Protein AF-A0A0R1MJY7-F1 (afdb_monomer_lite)

Organism: NCBI:txid1423759

Radius of gyration: 19.38 Å; chains: 1; bounding box: 42×24×51 Å

Foldseek 3Di:
DDWDADPNFTWDWDDWDDDPNWIFTWIQGPVPRDIDGGFTADPVRHGDRPVPPPVPPPPFWWKWKDAPVDIDIDGPPDPVVVVVCVVVVHDPVVLVCQQVVVDQDTPRIHIYTHD

pLDDT: mean 73.67, std 12.13, range [37.56, 87.06]

Sequence (115 aa):
MRILKFRGTKVTVGREYKVGGVHYANLIKLNSGKTIKGVVVNGKGEFIDPEKKEYKQETKDKLRVTSKDSTTVFEYPSDDFTEFVAKKELNTIMVGNCISGKQKTHKGYSFELIK

Secondary structure (DSSP, 8-state):
--EEEETTEEEEEEEEEEETTEEEEEEEETTT-PEEEEEEB-TTS-B--TTS--------EEEEEEETTEEEEEEES-HHHHHHHHHTT--HHHHHHHHTTS-S-BTTBEEEEE-

Structure (mmCIF, N/CA/C/O backbone):
data_AF-A0A0R1MJY7-F1
#
_entry.id   AF-A0A0R1MJY7-F1
#
loop_
_atom_site.group_PDB
_atom_site.id
_atom_site.type_symbol
_atom_site.label_atom_id
_atom_site.label_alt_id
_atom_site.label_comp_id
_atom_site.label_asym_id
_atom_site.label_entity_id
_atom_site.label_seq_id
_atom_site.pdbx_PDB_ins_code
_atom_site.Cartn_x
_atom_site.Cartn_y
_atom_site.Cartn_z
_atom_site.occupancy
_atom_site.B_iso_or_equiv
_atom_site.auth_seq_id
_atom_site.auth_comp_id
_atom_site.auth_asym_id
_atom_site.auth_atom_id
_atom_site.pdbx_PDB_model_num
ATOM 1 N N . MET A 1 1 ? 12.697 -13.036 -27.382 1.00 57.25 1 MET A N 1
ATOM 2 C CA . MET A 1 1 ? 13.114 -11.842 -26.612 1.00 57.25 1 MET A CA 1
ATOM 3 C C . MET A 1 1 ? 12.371 -10.632 -27.165 1.00 57.25 1 MET A C 1
ATOM 5 O O . MET A 1 1 ? 12.566 -10.311 -28.330 1.00 57.25 1 MET A O 1
ATOM 9 N N . ARG A 1 2 ? 11.451 -10.022 -26.405 1.00 63.78 2 ARG A N 1
ATOM 10 C CA . ARG A 1 2 ? 10.708 -8.831 -26.863 1.00 63.78 2 ARG A CA 1
ATOM 11 C C . ARG A 1 2 ? 11.501 -7.572 -26.500 1.00 63.78 2 ARG A C 1
ATOM 13 O O . ARG A 1 2 ? 11.913 -7.410 -25.349 1.00 63.78 2 ARG A O 1
ATOM 20 N N . ILE A 1 3 ? 11.752 -6.723 -27.495 1.00 69.88 3 ILE A N 1
ATOM 21 C CA . ILE A 1 3 ? 12.427 -5.430 -27.343 1.00 69.88 3 ILE A CA 1
ATOM 22 C C . ILE A 1 3 ? 11.360 -4.352 -27.359 1.00 69.88 3 ILE A C 1
ATOM 24 O O . ILE A 1 3 ? 10.510 -4.322 -28.244 1.00 69.88 3 ILE A O 1
ATOM 28 N N . LEU A 1 4 ? 11.400 -3.483 -26.362 1.00 72.00 4 LEU A N 1
ATOM 29 C CA . LEU A 1 4 ? 10.357 -2.512 -26.099 1.00 72.00 4 LEU A CA 1
ATOM 30 C C . LEU A 1 4 ? 10.973 -1.133 -25.885 1.00 72.00 4 LEU A C 1
ATOM 32 O O . LEU A 1 4 ? 12.169 -1.009 -25.617 1.00 72.00 4 LEU A O 1
ATOM 36 N N . LYS A 1 5 ? 10.169 -0.081 -26.028 1.00 70.69 5 LYS A N 1
ATOM 37 C CA . LYS A 1 5 ? 10.623 1.302 -25.877 1.00 70.69 5 LYS A CA 1
ATOM 38 C C . LYS A 1 5 ? 10.000 1.880 -24.610 1.00 70.69 5 LYS A C 1
ATOM 40 O O . LYS A 1 5 ? 8.793 2.054 -24.552 1.00 70.69 5 LYS A O 1
ATOM 45 N N . PHE A 1 6 ? 10.822 2.158 -23.602 1.00 68.31 6 PHE A N 1
ATOM 46 C CA . PHE A 1 6 ? 10.399 2.746 -22.331 1.00 68.31 6 PHE A CA 1
ATOM 47 C C . PHE A 1 6 ? 11.103 4.093 -22.147 1.00 68.31 6 PHE A C 1
ATOM 49 O O . PHE A 1 6 ? 12.336 4.141 -22.122 1.00 68.31 6 PHE A O 1
ATOM 56 N N . ARG A 1 7 ? 10.333 5.191 -22.070 1.00 66.75 7 ARG A N 1
ATOM 57 C CA . ARG A 1 7 ? 10.841 6.580 -21.966 1.00 66.75 7 ARG A CA 1
ATOM 58 C C . ARG A 1 7 ? 11.945 6.886 -22.992 1.00 66.75 7 ARG A C 1
ATOM 60 O O . ARG A 1 7 ? 13.053 7.290 -22.648 1.00 66.75 7 ARG A O 1
ATOM 67 N N . GLY A 1 8 ? 11.684 6.559 -24.260 1.00 70.88 8 GLY A N 1
ATOM 68 C CA . GLY A 1 8 ? 12.628 6.748 -25.372 1.00 70.88 8 GLY A CA 1
ATOM 69 C C . GLY A 1 8 ? 13.791 5.745 -25.443 1.00 70.88 8 GLY A C 1
ATOM 70 O O . GLY A 1 8 ? 14.475 5.690 -26.462 1.00 70.88 8 GLY A O 1
ATOM 71 N N . THR A 1 9 ? 13.988 4.897 -24.428 1.00 71.75 9 THR A N 1
ATOM 72 C CA . THR A 1 9 ? 15.095 3.929 -24.361 1.00 71.75 9 THR A CA 1
ATOM 73 C C . THR A 1 9 ? 14.643 2.530 -24.781 1.00 71.75 9 THR A C 1
ATOM 75 O O . THR A 1 9 ? 13.591 2.061 -24.350 1.00 71.75 9 THR A O 1
ATOM 78 N N . LYS A 1 10 ? 15.453 1.825 -25.584 1.00 80.81 10 LYS A N 1
ATOM 79 C CA . LYS A 1 10 ? 15.219 0.406 -25.901 1.00 80.81 10 LYS A CA 1
ATOM 80 C C . LYS A 1 10 ? 15.562 -0.474 -24.692 1.00 80.81 10 LYS A C 1
ATOM 82 O O . LYS A 1 10 ? 16.690 -0.457 -24.193 1.00 80.81 10 LYS A O 1
ATOM 87 N N . VAL A 1 11 ? 14.592 -1.251 -24.237 1.00 82.62 11 VAL A N 1
ATOM 88 C CA . VAL A 1 11 ? 14.678 -2.139 -23.075 1.00 82.62 11 VAL A CA 1
ATOM 89 C C . VAL A 1 11 ? 14.168 -3.533 -23.433 1.00 82.62 11 VAL A C 1
ATOM 91 O O . VAL A 1 11 ? 13.422 -3.701 -24.396 1.00 82.62 11 VAL A O 1
ATOM 94 N N . THR A 1 12 ? 14.544 -4.540 -22.654 1.00 83.44 12 THR A N 1
ATOM 95 C CA . THR A 1 12 ? 13.932 -5.871 -22.705 1.00 83.44 12 THR A CA 1
ATOM 96 C C . THR A 1 12 ? 13.334 -6.234 -21.351 1.00 83.44 12 THR A C 1
ATOM 98 O O . THR A 1 12 ? 13.801 -5.755 -20.314 1.00 83.44 12 THR A O 1
ATOM 101 N N . VAL A 1 13 ? 12.273 -7.039 -21.362 1.00 80.12 13 VAL A N 1
ATOM 102 C CA . VAL A 1 13 ? 11.654 -7.552 -20.137 1.00 80.12 13 VAL A CA 1
ATOM 103 C C . VAL A 1 13 ? 12.554 -8.645 -19.579 1.00 80.12 13 VAL A C 1
ATOM 105 O O . VAL A 1 13 ? 12.830 -9.632 -20.255 1.00 80.12 13 VAL A O 1
ATOM 108 N N . GLY A 1 14 ? 13.044 -8.430 -18.364 1.00 78.19 14 GLY A N 1
ATOM 109 C CA . GLY A 1 14 ? 13.742 -9.433 -17.576 1.00 78.19 14 GLY A CA 1
ATOM 110 C C . GLY A 1 14 ? 12.742 -10.230 -16.745 1.00 78.19 14 GLY A C 1
ATOM 111 O O . GLY A 1 14 ? 11.930 -10.980 -17.272 1.00 78.19 14 GLY A O 1
ATOM 112 N N . ARG A 1 15 ? 12.805 -10.067 -15.420 1.00 81.00 15 ARG A N 1
ATOM 113 C CA . ARG A 1 15 ? 11.956 -10.806 -14.477 1.00 81.00 15 ARG A CA 1
ATOM 114 C C . ARG A 1 15 ? 10.623 -10.104 -14.239 1.00 81.00 15 ARG A C 1
ATOM 116 O O . ARG A 1 15 ? 10.621 -8.960 -13.792 1.00 81.00 15 ARG A O 1
ATOM 123 N N . GLU A 1 16 ? 9.529 -10.829 -14.423 1.00 83.69 16 GLU A N 1
ATOM 124 C CA . GLU A 1 16 ? 8.182 -10.426 -14.012 1.00 83.69 16 GLU A CA 1
ATOM 125 C C . GLU A 1 16 ? 7.851 -10.987 -12.621 1.00 83.69 16 GLU A C 1
ATOM 127 O O . GLU A 1 16 ? 8.294 -12.077 -12.251 1.00 83.69 16 GLU A O 1
ATOM 132 N N . TYR A 1 17 ? 7.120 -10.224 -11.812 1.00 79.50 17 TYR A N 1
ATOM 133 C CA . TYR A 1 17 ? 6.705 -10.615 -10.466 1.00 79.50 17 TYR A CA 1
ATOM 134 C C . TYR A 1 17 ? 5.437 -9.868 -10.040 1.00 79.50 17 TYR A C 1
ATOM 136 O O . TYR A 1 17 ? 5.093 -8.829 -10.595 1.00 79.50 17 TYR A O 1
ATOM 144 N N . LYS A 1 18 ? 4.726 -10.400 -9.044 1.00 77.94 18 LYS A N 1
ATOM 145 C CA . LYS A 1 18 ? 3.465 -9.837 -8.549 1.00 77.94 18 LYS A CA 1
ATOM 146 C C . LYS A 1 18 ? 3.603 -9.443 -7.082 1.00 77.94 18 LYS A C 1
ATOM 148 O O . LYS A 1 18 ? 4.075 -10.247 -6.284 1.00 77.94 18 LYS A O 1
ATOM 153 N N . VAL A 1 19 ? 3.182 -8.231 -6.728 1.00 67.00 19 VAL A N 1
ATOM 154 C CA . VAL A 1 19 ? 3.170 -7.728 -5.342 1.00 67.00 19 VAL A CA 1
ATOM 155 C C . VAL A 1 19 ? 1.826 -7.055 -5.095 1.00 67.00 19 VAL A C 1
ATOM 157 O O . VAL A 1 19 ? 1.431 -6.189 -5.867 1.00 67.00 19 VAL A O 1
ATOM 160 N N . GLY A 1 20 ? 1.089 -7.484 -4.065 1.00 68.06 20 GLY A N 1
ATOM 161 C CA . GLY A 1 20 ? -0.186 -6.852 -3.691 1.00 68.06 20 GLY A CA 1
ATOM 162 C C . GLY A 1 20 ? -1.239 -6.816 -4.808 1.00 68.06 20 GLY A C 1
ATOM 163 O O . GLY A 1 20 ? -1.986 -5.856 -4.915 1.00 68.06 20 GLY A O 1
ATOM 164 N N . GLY A 1 21 ? -1.269 -7.816 -5.697 1.00 69.44 21 GLY A N 1
ATOM 165 C CA . GLY A 1 21 ? -2.196 -7.835 -6.839 1.00 69.44 21 GLY A CA 1
ATOM 166 C C . GLY A 1 21 ? -1.689 -7.116 -8.096 1.00 69.44 21 GLY A C 1
ATOM 167 O O . GLY A 1 21 ? -2.211 -7.372 -9.180 1.00 69.44 21 GLY A O 1
ATOM 168 N N . VAL A 1 22 ? -0.631 -6.311 -7.986 1.00 73.00 22 VAL A N 1
ATOM 169 C CA . VAL A 1 22 ? -0.047 -5.541 -9.091 1.00 73.00 22 VAL A CA 1
ATOM 170 C C . VAL A 1 22 ? 1.094 -6.321 -9.747 1.00 73.00 22 VAL A C 1
ATOM 172 O O . VAL A 1 22 ? 1.920 -6.934 -9.068 1.00 73.00 22 VAL A O 1
ATOM 175 N N . HIS A 1 23 ? 1.124 -6.316 -11.081 1.00 74.69 23 HIS A N 1
ATOM 176 C CA . HIS A 1 23 ? 2.155 -6.970 -11.883 1.00 74.69 23 HIS A CA 1
ATOM 177 C C . HIS A 1 23 ? 3.304 -5.998 -12.172 1.00 74.69 23 HIS A C 1
ATOM 179 O O . HIS A 1 23 ? 3.094 -4.890 -12.664 1.00 74.69 23 HIS A O 1
ATOM 185 N N . TYR A 1 24 ? 4.522 -6.434 -11.878 1.00 80.88 24 TYR A N 1
ATOM 186 C CA . TYR A 1 24 ? 5.754 -5.684 -12.060 1.00 80.88 24 TYR A CA 1
ATOM 187 C C . TYR A 1 24 ? 6.726 -6.455 -12.945 1.00 80.88 24 TYR A C 1
ATOM 189 O O . TYR A 1 24 ? 6.738 -7.683 -12.960 1.00 80.88 24 TYR A O 1
ATOM 197 N N . ALA A 1 25 ? 7.595 -5.724 -13.627 1.00 83.25 25 ALA A N 1
ATOM 198 C CA . ALA A 1 25 ? 8.681 -6.263 -14.414 1.00 83.25 25 ALA A CA 1
ATOM 199 C C . ALA A 1 25 ? 9.977 -5.485 -14.175 1.00 83.25 25 ALA A C 1
ATOM 201 O O . ALA A 1 25 ? 9.992 -4.259 -14.033 1.00 83.25 25 ALA A O 1
ATOM 202 N N . ASN A 1 26 ? 11.088 -6.215 -14.170 1.00 83.56 26 ASN A N 1
ATOM 203 C CA . ASN A 1 26 ? 12.425 -5.651 -14.243 1.00 83.56 26 ASN A CA 1
ATOM 204 C C . ASN A 1 26 ? 12.797 -5.459 -15.710 1.00 83.56 26 ASN A C 1
ATOM 206 O O . ASN A 1 26 ? 12.772 -6.416 -16.480 1.00 83.56 26 ASN A O 1
ATOM 210 N N . LEU A 1 27 ? 13.178 -4.247 -16.096 1.00 82.12 27 LEU A N 1
ATOM 211 C CA . LEU A 1 27 ? 13.552 -3.919 -17.467 1.00 82.12 27 LEU A CA 1
ATOM 212 C C . LEU A 1 27 ? 15.054 -3.794 -17.592 1.00 82.12 27 LEU A C 1
ATOM 214 O O . LEU A 1 27 ? 15.682 -3.074 -16.825 1.00 82.12 27 LEU A O 1
ATOM 218 N N . ILE A 1 28 ? 15.631 -4.437 -18.592 1.00 81.38 28 ILE A N 1
ATOM 219 C CA . ILE A 1 28 ? 17.066 -4.390 -18.849 1.00 81.38 28 ILE A CA 1
ATOM 220 C C . ILE A 1 28 ? 17.290 -3.442 -20.026 1.00 81.38 28 ILE A C 1
ATOM 222 O O . ILE A 1 28 ? 16.806 -3.683 -21.133 1.00 81.38 28 ILE A O 1
ATOM 226 N N . LYS A 1 29 ? 17.999 -2.332 -19.795 1.00 81.94 29 LYS A N 1
ATOM 227 C CA . LYS A 1 29 ? 18.369 -1.382 -20.851 1.00 81.94 29 LYS A CA 1
ATOM 228 C C . LYS A 1 29 ? 19.347 -2.046 -21.809 1.00 81.94 29 LYS A C 1
ATOM 230 O O . LYS A 1 29 ? 20.452 -2.394 -21.406 1.00 81.94 29 LYS A O 1
ATOM 235 N N . LEU A 1 30 ? 18.990 -2.125 -23.087 1.00 80.06 30 LEU A N 1
ATOM 236 C CA . LEU A 1 30 ? 19.841 -2.769 -24.093 1.00 80.06 30 LEU A CA 1
ATOM 237 C C . LEU A 1 30 ? 21.149 -2.007 -24.329 1.00 80.06 30 LEU A C 1
ATOM 239 O O . LEU A 1 30 ? 22.172 -2.623 -24.577 1.00 80.06 30 LEU A O 1
ATOM 243 N N . ASN A 1 31 ? 21.134 -0.679 -24.188 1.00 75.44 31 ASN A N 1
ATOM 244 C CA . ASN A 1 31 ? 22.319 0.147 -24.434 1.00 75.44 31 ASN A CA 1
ATOM 245 C C . ASN A 1 31 ? 23.357 0.116 -23.295 1.00 75.44 31 ASN A C 1
ATOM 247 O O . ASN A 1 31 ? 24.473 0.578 -23.468 1.00 75.44 31 ASN A O 1
ATOM 251 N N . SER A 1 32 ? 22.982 -0.342 -22.095 1.00 75.62 32 SER A N 1
ATOM 252 C CA . SER A 1 32 ? 23.834 -0.209 -20.899 1.00 75.62 32 SER A CA 1
ATOM 253 C C . SER A 1 32 ? 23.850 -1.448 -20.001 1.00 75.62 32 SER A C 1
ATOM 255 O O . SER A 1 32 ? 24.582 -1.455 -19.017 1.00 75.62 32 SER A O 1
ATOM 257 N N . GLY A 1 33 ? 22.994 -2.446 -20.235 1.00 74.12 33 GLY A N 1
ATOM 258 C CA . GLY A 1 33 ? 22.792 -3.587 -19.331 1.00 74.12 33 GLY A CA 1
ATOM 259 C C . GLY A 1 33 ? 22.137 -3.232 -17.986 1.00 74.12 33 GLY A C 1
ATOM 260 O O . GLY A 1 33 ? 21.775 -4.117 -17.215 1.00 74.12 33 GLY A O 1
ATOM 261 N N . LYS A 1 34 ? 21.940 -1.939 -17.687 1.00 75.00 34 LYS A N 1
ATOM 262 C CA . LYS A 1 34 ? 21.324 -1.471 -16.439 1.00 75.00 34 LYS A CA 1
ATOM 263 C C . LYS A 1 34 ? 19.890 -1.970 -16.306 1.00 75.00 34 LYS A C 1
ATOM 265 O O . LYS A 1 34 ? 19.079 -1.803 -17.218 1.00 75.00 34 LYS A O 1
ATOM 270 N N . THR A 1 35 ? 19.575 -2.507 -15.131 1.00 77.12 35 THR A N 1
ATOM 271 C CA . THR A 1 35 ? 18.236 -2.999 -14.800 1.00 77.12 35 THR A CA 1
ATOM 272 C C . THR A 1 35 ? 17.429 -1.924 -14.071 1.00 77.12 35 THR A C 1
ATOM 274 O O . THR A 1 35 ? 17.852 -1.421 -13.034 1.00 77.12 35 THR A O 1
ATOM 277 N N . ILE A 1 36 ? 16.258 -1.588 -14.602 1.00 76.44 36 ILE A N 1
ATOM 278 C CA . ILE A 1 36 ? 15.223 -0.772 -13.964 1.00 76.44 36 ILE A CA 1
ATOM 279 C C . ILE A 1 36 ? 14.266 -1.739 -13.267 1.00 76.44 36 ILE A C 1
ATOM 281 O O . ILE A 1 36 ? 13.663 -2.579 -13.930 1.00 76.44 36 ILE A O 1
ATOM 285 N N . LYS A 1 37 ? 14.139 -1.656 -11.944 1.00 76.38 37 LYS A N 1
ATOM 286 C CA . LYS A 1 37 ? 13.276 -2.558 -11.168 1.00 76.38 37 LYS A CA 1
ATOM 287 C C . LYS A 1 37 ? 11.890 -1.948 -10.954 1.00 76.38 37 LYS A C 1
ATOM 289 O O . LYS A 1 37 ? 11.776 -0.729 -10.868 1.00 76.38 37 LYS A O 1
ATOM 294 N N . GLY A 1 38 ? 10.866 -2.791 -10.832 1.00 71.25 38 GLY A N 1
ATOM 295 C CA . GLY A 1 38 ? 9.535 -2.361 -10.387 1.00 71.25 38 GLY A CA 1
ATOM 296 C C . GLY A 1 38 ? 8.718 -1.566 -11.401 1.00 71.25 38 GLY A C 1
ATOM 297 O O . GLY A 1 38 ? 7.929 -0.714 -11.001 1.00 71.25 38 GLY A O 1
ATOM 298 N N . VAL A 1 39 ? 8.862 -1.834 -12.701 1.00 77.44 39 VAL A N 1
ATOM 299 C CA . VAL A 1 39 ? 7.994 -1.204 -13.704 1.00 77.44 39 VAL A CA 1
ATOM 300 C C . VAL A 1 39 ? 6.669 -1.943 -13.768 1.00 77.44 39 VAL A C 1
ATOM 302 O O . VAL A 1 39 ? 6.652 -3.158 -13.927 1.00 77.44 39 VAL A O 1
ATOM 305 N N . VAL A 1 40 ? 5.557 -1.222 -13.645 1.00 72.88 40 VAL A N 1
ATOM 306 C CA . VAL A 1 40 ? 4.229 -1.834 -13.708 1.00 72.88 40 VAL A CA 1
ATOM 307 C C . VAL A 1 40 ? 3.926 -2.275 -15.137 1.00 72.88 40 VAL A C 1
ATOM 309 O O . VAL A 1 40 ? 4.051 -1.496 -16.084 1.00 72.88 40 VAL A O 1
ATOM 312 N N . VAL A 1 41 ? 3.494 -3.520 -15.277 1.00 73.50 41 VAL A N 1
ATOM 313 C CA . VAL A 1 41 ? 3.081 -4.116 -16.549 1.00 73.50 41 VAL A CA 1
ATOM 314 C C . VAL A 1 41 ? 1.644 -4.608 -16.434 1.00 73.50 41 VAL A C 1
ATOM 316 O O . VAL A 1 41 ? 1.171 -4.922 -15.340 1.00 73.50 41 VAL A O 1
ATOM 319 N N . ASN A 1 42 ? 0.918 -4.663 -17.549 1.00 65.44 42 ASN A N 1
ATOM 320 C CA . ASN A 1 42 ? -0.335 -5.412 -17.570 1.00 65.44 42 ASN A CA 1
ATOM 321 C C . ASN A 1 42 ? -0.025 -6.924 -17.548 1.00 65.44 42 ASN A C 1
ATOM 323 O O . ASN A 1 42 ? 1.081 -7.348 -17.883 1.00 65.44 42 ASN A O 1
ATOM 327 N N . GLY A 1 43 ? -1.002 -7.762 -17.190 1.00 56.62 43 GLY A N 1
ATOM 328 C CA . GLY A 1 43 ? -0.844 -9.226 -17.157 1.00 56.62 43 GLY A CA 1
ATOM 329 C C . GLY A 1 43 ? -0.542 -9.897 -18.512 1.00 56.62 43 GLY A C 1
ATOM 330 O O . GLY A 1 43 ? -0.525 -11.120 -18.580 1.00 56.62 43 GLY A O 1
ATOM 331 N N . LYS A 1 44 ? -0.331 -9.120 -19.584 1.00 60.00 44 LYS A N 1
ATOM 332 C CA . LYS A 1 44 ? 0.098 -9.552 -20.923 1.00 60.00 44 LYS A CA 1
ATOM 333 C C . LYS A 1 44 ? 1.525 -9.085 -21.271 1.00 60.00 44 LYS A C 1
ATOM 335 O O . LYS A 1 44 ? 1.977 -9.306 -22.396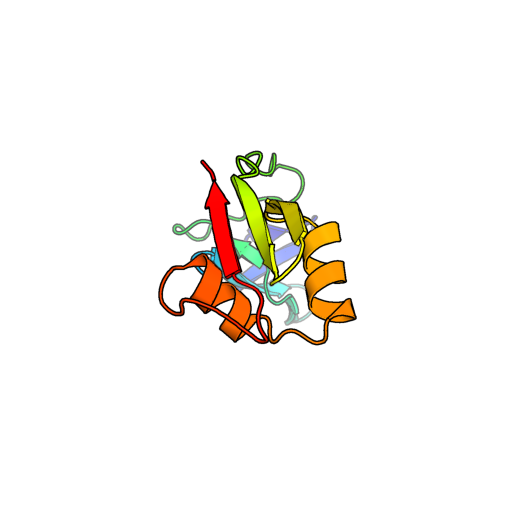 1.00 60.00 44 LYS A O 1
ATOM 340 N N . GLY A 1 45 ? 2.237 -8.458 -20.329 1.00 53.53 45 GLY A N 1
ATOM 341 C CA . GLY A 1 45 ? 3.608 -7.976 -20.516 1.00 53.53 45 GLY A CA 1
ATOM 342 C C . GLY A 1 45 ? 3.709 -6.670 -21.312 1.00 53.53 45 GLY A C 1
ATOM 343 O O . GLY A 1 45 ? 4.768 -6.366 -21.863 1.00 53.53 45 GLY A O 1
ATOM 344 N N . GLU A 1 46 ? 2.619 -5.903 -21.407 1.00 63.72 46 GLU A N 1
ATOM 345 C CA . GLU A 1 46 ? 2.616 -4.570 -22.017 1.00 63.72 46 GLU A CA 1
ATOM 346 C C . GLU A 1 46 ? 2.856 -3.503 -20.942 1.00 63.72 46 GLU A C 1
ATOM 348 O O . GLU A 1 46 ? 2.307 -3.582 -19.836 1.00 63.72 46 GLU A O 1
ATOM 353 N N . PHE A 1 47 ? 3.678 -2.496 -21.255 1.00 65.38 47 PHE A N 1
ATOM 354 C CA . PHE A 1 47 ? 3.892 -1.374 -20.341 1.00 65.38 47 PHE A CA 1
ATOM 355 C C . PHE A 1 47 ? 2.617 -0.588 -20.192 1.00 65.38 47 PHE A C 1
ATOM 357 O O . PHE A 1 47 ? 1.936 -0.277 -21.168 1.00 65.38 47 PHE A O 1
ATOM 364 N N . ILE A 1 48 ? 2.366 -0.191 -18.958 1.00 60.75 48 ILE A N 1
ATOM 365 C CA . ILE A 1 48 ? 1.411 0.859 -18.691 1.00 60.75 48 ILE A CA 1
ATOM 366 C C . ILE A 1 48 ? 2.261 2.107 -18.480 1.00 60.75 48 ILE A C 1
ATOM 368 O O . ILE A 1 48 ? 2.964 2.203 -17.472 1.00 60.75 48 ILE A O 1
ATOM 372 N N . ASP A 1 49 ? 2.268 3.013 -19.461 1.00 51.25 49 ASP A N 1
ATOM 373 C CA . ASP A 1 49 ? 2.897 4.324 -19.304 1.00 51.25 49 ASP A CA 1
ATOM 374 C C . ASP A 1 49 ? 2.353 4.972 -18.021 1.00 51.25 49 ASP A C 1
ATOM 376 O O . ASP A 1 49 ? 1.133 5.119 -17.889 1.00 51.25 49 ASP A O 1
ATOM 380 N N . PRO A 1 50 ? 3.213 5.349 -17.058 1.00 46.38 50 PRO A N 1
ATOM 381 C CA . PRO A 1 50 ? 2.751 5.960 -15.818 1.00 46.38 50 PRO A CA 1
ATOM 382 C C . PRO A 1 50 ? 2.065 7.314 -16.062 1.00 46.38 50 PRO A C 1
ATOM 384 O O . PRO A 1 50 ? 1.253 7.712 -15.239 1.00 46.38 50 PRO A O 1
ATOM 387 N N . GLU A 1 51 ? 2.315 7.974 -17.202 1.00 44.81 51 GLU A N 1
ATOM 388 C CA . GLU A 1 51 ? 1.625 9.210 -17.620 1.00 44.81 51 GLU A CA 1
ATOM 389 C C . GLU A 1 51 ? 0.230 8.976 -18.227 1.00 44.81 51 GLU A C 1
ATOM 391 O O . GLU A 1 51 ? -0.536 9.921 -18.374 1.00 44.81 51 GLU A O 1
ATOM 396 N N . LYS A 1 52 ? -0.132 7.729 -18.564 1.00 40.16 52 LYS A N 1
ATOM 397 C CA . LYS A 1 52 ? -1.476 7.364 -19.054 1.00 40.16 52 LYS A CA 1
ATOM 398 C C . LYS A 1 52 ? -2.264 6.484 -18.097 1.00 40.16 52 LYS A C 1
ATOM 400 O O . LYS A 1 52 ? -3.361 6.038 -18.430 1.00 40.16 52 LYS A O 1
ATOM 405 N N . LYS A 1 53 ? -1.760 6.277 -16.882 1.00 43.06 53 LYS A N 1
ATOM 406 C CA . LYS A 1 53 ? -2.674 6.052 -15.776 1.00 43.06 53 LYS A CA 1
ATOM 407 C C . LYS A 1 53 ? -3.252 7.418 -15.423 1.00 43.06 53 LYS A C 1
ATOM 409 O O . LYS A 1 53 ? -2.745 8.102 -14.542 1.00 43.06 53 LYS A O 1
ATOM 414 N N . GLU A 1 54 ? -4.404 7.733 -16.015 1.00 37.56 54 GLU A N 1
ATOM 415 C CA . GLU A 1 54 ? -5.523 8.000 -15.116 1.00 37.56 54 GLU A CA 1
ATOM 416 C C . GLU A 1 54 ? -5.426 6.888 -14.075 1.00 37.56 54 GLU A C 1
ATOM 418 O O . GLU A 1 54 ? -5.685 5.712 -14.359 1.00 37.56 54 GLU A O 1
ATOM 423 N N . TYR A 1 55 ? -4.862 7.227 -12.911 1.00 39.72 55 TYR A N 1
ATOM 424 C CA . TYR A 1 55 ? -5.173 6.511 -11.699 1.00 39.72 55 TYR A CA 1
ATOM 425 C C . TYR A 1 55 ? -6.674 6.369 -11.809 1.00 39.72 55 TYR A C 1
ATOM 427 O O . TYR A 1 55 ? -7.369 7.385 -11.799 1.00 39.72 55 TYR A O 1
ATOM 435 N N . LYS A 1 56 ? -7.162 5.144 -12.063 1.00 40.97 56 LYS A N 1
ATOM 436 C CA . LYS A 1 56 ? -8.555 4.842 -11.777 1.00 40.97 56 LYS A CA 1
ATOM 437 C C . LYS A 1 56 ? -8.709 5.426 -10.403 1.00 40.97 56 LYS A C 1
ATOM 439 O O . LYS A 1 56 ? -7.991 4.975 -9.513 1.00 40.97 56 LYS A O 1
ATOM 444 N N . GLN A 1 57 ? -9.467 6.514 -10.338 1.00 42.31 57 GLN A N 1
ATOM 445 C C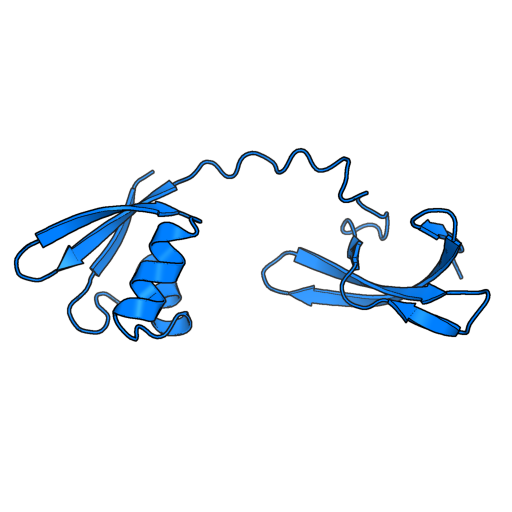A . GLN A 1 57 ? -9.791 7.226 -9.130 1.00 42.31 57 GLN A CA 1
ATOM 446 C C . GLN A 1 57 ? -10.160 6.087 -8.196 1.00 42.31 57 GLN A C 1
ATOM 448 O O . GLN A 1 57 ? -11.150 5.396 -8.453 1.00 42.31 57 GLN A O 1
ATOM 453 N N . GLU A 1 58 ? -9.253 5.730 -7.279 1.00 46.31 58 GLU A N 1
ATOM 454 C CA . GLU A 1 58 ? -9.596 4.759 -6.261 1.00 46.31 58 GLU A CA 1
ATOM 455 C C . GLU A 1 58 ? -10.828 5.405 -5.668 1.00 46.31 58 GLU A C 1
ATOM 457 O O . GLU A 1 58 ? -10.779 6.576 -5.281 1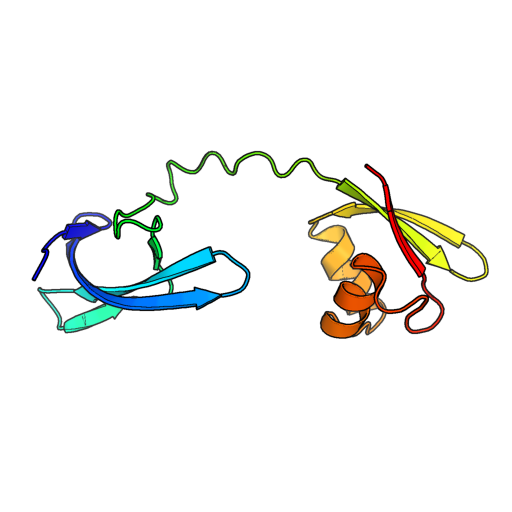.00 46.31 58 GLU A O 1
ATOM 462 N N . THR A 1 59 ? -11.975 4.741 -5.795 1.00 48.72 59 THR A N 1
ATOM 463 C CA . THR A 1 59 ? -13.153 5.104 -5.027 1.00 48.72 59 THR A CA 1
ATOM 464 C C . THR A 1 59 ? -12.629 5.167 -3.613 1.00 48.72 59 THR A C 1
ATOM 466 O O . THR A 1 59 ? -12.296 4.129 -3.053 1.00 48.72 59 THR A O 1
ATOM 469 N N . LYS A 1 60 ? -12.365 6.386 -3.138 1.00 55.97 60 LYS A N 1
ATOM 470 C CA . LYS A 1 60 ? -11.718 6.600 -1.860 1.00 55.97 60 LYS A CA 1
ATOM 471 C C . LYS A 1 60 ? -12.746 6.152 -0.848 1.00 55.97 60 LYS A C 1
ATOM 473 O O . LYS A 1 60 ? -13.708 6.871 -0.575 1.00 55.97 60 LYS A O 1
ATOM 478 N N . ASP A 1 61 ? -12.594 4.921 -0.390 1.00 69.12 61 ASP A N 1
ATOM 479 C CA . ASP A 1 61 ? -13.459 4.363 0.623 1.00 69.12 61 ASP A CA 1
ATOM 480 C C . ASP A 1 61 ? -13.239 5.187 1.894 1.00 69.12 61 ASP A C 1
ATOM 482 O O . ASP A 1 61 ? -12.125 5.626 2.204 1.00 69.12 61 ASP A O 1
ATOM 486 N N . LYS A 1 62 ? -14.310 5.460 2.632 1.00 81.69 62 LYS A N 1
ATOM 487 C CA . LYS A 1 62 ? -14.191 6.210 3.880 1.00 81.69 62 LYS A CA 1
ATOM 488 C C . LYS A 1 62 ? -13.823 5.226 4.974 1.00 81.69 62 LYS A C 1
ATOM 490 O O . LYS A 1 62 ? -14.599 4.344 5.309 1.00 81.69 62 LYS A O 1
ATOM 495 N N . LEU A 1 63 ? -12.649 5.363 5.563 1.00 82.75 63 LEU A N 1
ATOM 496 C CA . LEU A 1 63 ? -12.221 4.542 6.680 1.00 82.75 63 LEU A CA 1
ATOM 497 C C . LEU A 1 63 ? -12.591 5.210 8.002 1.00 82.75 63 LEU A C 1
ATOM 499 O O . LEU A 1 63 ? -12.065 6.263 8.359 1.00 82.75 63 LEU A O 1
ATOM 503 N N . ARG A 1 64 ? -13.466 4.573 8.772 1.00 84.50 64 ARG A N 1
ATOM 504 C CA . ARG A 1 64 ? -13.800 4.997 10.128 1.00 84.50 64 ARG A CA 1
ATOM 505 C C . ARG A 1 64 ? -12.826 4.387 11.122 1.00 84.50 64 ARG A C 1
ATOM 507 O O . ARG A 1 64 ? -12.726 3.171 11.260 1.00 84.50 64 ARG A O 1
ATOM 514 N N . VAL A 1 65 ? -12.151 5.256 11.859 1.00 87.06 65 VAL A N 1
ATOM 515 C CA . VAL A 1 65 ? -11.264 4.916 12.965 1.00 87.06 65 VAL A CA 1
ATOM 516 C C . VAL A 1 65 ? -11.968 5.256 14.270 1.00 87.06 65 VAL A C 1
ATOM 518 O O . VAL A 1 65 ? -12.250 6.420 14.549 1.00 87.06 65 VAL A O 1
ATOM 521 N N . THR A 1 66 ? -12.260 4.243 15.079 1.00 84.81 66 THR A N 1
ATOM 522 C CA . THR A 1 66 ? -12.919 4.417 16.380 1.00 84.81 66 THR A CA 1
ATOM 523 C C . THR A 1 66 ? -11.942 4.086 17.502 1.00 84.81 66 THR A C 1
ATOM 525 O O . THR A 1 66 ? -11.386 2.991 17.543 1.00 84.81 66 THR A O 1
ATOM 528 N N . SER A 1 67 ? -11.736 5.039 18.404 1.00 86.62 67 SER A N 1
ATOM 529 C CA . SER A 1 67 ? -11.031 4.899 19.678 1.00 86.62 67 SER A CA 1
ATOM 530 C C . SER A 1 67 ? -12.035 4.982 20.831 1.00 86.62 67 SER A C 1
ATOM 532 O O . SER A 1 67 ? -13.196 5.332 20.623 1.00 86.62 67 SER A O 1
ATOM 534 N N . LYS A 1 68 ? -11.582 4.690 22.052 1.00 76.69 68 LYS A N 1
ATOM 535 C CA . LYS A 1 68 ? -12.400 4.639 23.273 1.00 76.69 68 LYS A CA 1
ATOM 536 C C . LYS A 1 68 ? -13.286 5.881 23.482 1.00 76.69 68 LYS A C 1
ATOM 538 O O . LYS A 1 68 ? -14.418 5.730 23.923 1.00 76.69 68 LYS A O 1
ATOM 543 N N . ASP A 1 69 ? -12.800 7.061 23.095 1.00 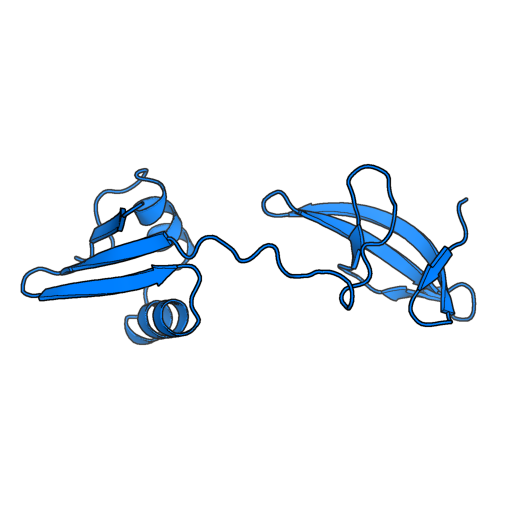76.56 69 ASP A N 1
ATOM 544 C CA . ASP A 1 69 ? -13.461 8.351 23.342 1.00 76.56 69 ASP A CA 1
ATOM 545 C C . ASP A 1 69 ? -13.706 9.170 22.061 1.00 76.56 69 ASP A C 1
ATOM 547 O O . ASP A 1 69 ? -14.151 10.315 22.116 1.00 76.56 69 ASP A O 1
ATOM 551 N N . SER A 1 70 ? -13.359 8.649 20.879 1.00 81.75 70 SER A N 1
ATOM 552 C CA . SER A 1 70 ? -13.410 9.439 19.641 1.00 81.75 70 SER A CA 1
ATOM 553 C C . SER A 1 70 ? -13.572 8.577 18.401 1.00 81.75 70 SER A C 1
ATOM 555 O O . SER A 1 70 ? -12.963 7.519 18.277 1.00 81.75 70 SER A O 1
ATOM 557 N N . THR A 1 71 ? -14.362 9.067 17.451 1.00 85.56 71 THR A N 1
ATOM 558 C CA . THR A 1 71 ? -14.472 8.500 16.105 1.00 85.56 71 THR A CA 1
ATOM 559 C C . THR A 1 71 ? -13.959 9.524 15.103 1.00 85.56 71 THR A C 1
ATOM 561 O O . THR A 1 71 ? -14.367 10.682 15.139 1.00 85.56 71 THR A O 1
ATOM 564 N N . THR A 1 72 ? -13.096 9.099 14.189 1.00 84.81 72 THR A N 1
ATOM 565 C CA . THR A 1 72 ? -12.577 9.931 13.103 1.00 84.81 72 THR A CA 1
ATOM 566 C C . THR A 1 72 ? -12.734 9.182 11.792 1.00 84.81 72 THR A C 1
ATOM 568 O O . THR A 1 72 ? -12.509 7.977 11.739 1.00 84.81 72 THR A O 1
ATOM 571 N N . VAL A 1 73 ? -13.150 9.874 10.737 1.00 85.69 73 VAL A N 1
ATOM 572 C CA . VAL A 1 73 ? -13.286 9.289 9.402 1.00 85.69 73 VAL A CA 1
ATOM 573 C C . VAL A 1 73 ? -12.168 9.838 8.532 1.00 85.69 73 VAL A C 1
ATOM 575 O O . VAL A 1 73 ? -11.963 11.047 8.486 1.00 85.69 73 VAL A O 1
ATOM 578 N N . PHE A 1 74 ? -11.457 8.943 7.865 1.00 81.00 74 PHE A N 1
ATOM 579 C CA . PHE A 1 74 ? -10.388 9.246 6.929 1.00 81.00 74 PHE A CA 1
ATOM 580 C C . PHE A 1 74 ? -10.793 8.791 5.533 1.00 81.00 74 PHE A C 1
ATOM 582 O O . PHE A 1 74 ? -11.559 7.844 5.378 1.00 81.00 74 PHE A O 1
ATOM 589 N N . GLU A 1 75 ? -10.262 9.435 4.504 1.00 78.06 75 GLU A N 1
ATOM 590 C CA . GLU A 1 75 ? -10.266 8.855 3.162 1.00 78.06 75 GLU A CA 1
ATOM 591 C C . GLU A 1 75 ? -9.205 7.747 3.096 1.00 78.06 75 GLU A C 1
ATOM 593 O O . GLU A 1 75 ? -8.110 7.900 3.641 1.00 78.06 75 GLU A O 1
ATOM 598 N N . TYR A 1 76 ? -9.523 6.619 2.460 1.00 73.56 76 TYR A N 1
ATOM 599 C CA . TYR A 1 76 ? -8.605 5.498 2.298 1.00 73.56 76 TYR A CA 1
ATOM 600 C C . TYR A 1 76 ? -8.570 5.008 0.841 1.00 73.56 76 TYR A C 1
ATOM 602 O O . TYR A 1 76 ? -9.625 4.746 0.263 1.00 73.56 76 TYR A O 1
ATOM 610 N N . PRO A 1 77 ? -7.372 4.839 0.257 1.00 68.62 77 PRO A N 1
ATOM 611 C CA . PRO A 1 77 ? -6.070 5.241 0.800 1.00 68.62 77 PRO A CA 1
ATOM 612 C C . PRO A 1 77 ? -5.874 6.773 0.767 1.00 68.62 77 PRO A C 1
ATOM 614 O O . PRO A 1 77 ? -6.191 7.426 -0.225 1.00 68.62 77 PRO A O 1
ATOM 617 N N . SER A 1 78 ? -5.333 7.346 1.849 1.00 74.75 78 SER A N 1
ATOM 618 C CA . SER A 1 78 ? -4.907 8.755 1.922 1.00 74.75 78 SER A CA 1
ATOM 619 C C . SER A 1 78 ? -3.588 8.889 2.688 1.00 74.75 78 SER A C 1
ATOM 621 O O . SER A 1 78 ? -3.304 8.102 3.602 1.00 74.75 78 SER A O 1
ATOM 623 N N . ASP A 1 79 ? -2.799 9.905 2.337 1.00 74.69 79 ASP A N 1
ATOM 624 C CA . ASP A 1 79 ? -1.590 10.299 3.062 1.00 74.69 79 ASP A CA 1
ATOM 625 C C . ASP A 1 79 ? -1.907 10.663 4.522 1.00 74.69 79 ASP A C 1
ATOM 627 O O . ASP A 1 79 ? -1.224 10.165 5.415 1.00 74.69 79 ASP A O 1
ATOM 631 N N . ASP A 1 80 ? -3.017 11.365 4.795 1.00 75.38 80 ASP A N 1
ATOM 632 C CA . ASP A 1 80 ? -3.463 11.700 6.161 1.00 75.38 80 ASP A CA 1
ATOM 633 C C . ASP A 1 80 ? -3.604 10.465 7.063 1.00 75.38 80 ASP A C 1
ATOM 635 O O . ASP A 1 80 ? -3.247 10.472 8.245 1.00 75.38 80 ASP A O 1
ATOM 639 N N . PHE A 1 81 ? -4.123 9.366 6.507 1.00 80.56 81 PHE A N 1
ATOM 640 C CA . PHE A 1 81 ? -4.259 8.116 7.247 1.00 80.56 81 PHE A CA 1
ATOM 641 C C . PHE A 1 81 ? -2.895 7.470 7.506 1.00 80.56 81 PHE A C 1
ATOM 643 O O . PHE A 1 81 ? -2.644 6.939 8.589 1.00 80.56 81 PHE A O 1
ATOM 650 N N . THR A 1 82 ? -1.995 7.537 6.528 1.00 78.69 82 THR A N 1
ATOM 651 C CA . THR A 1 82 ? -0.632 7.014 6.656 1.00 78.69 82 THR A CA 1
ATOM 652 C C . THR A 1 82 ? 0.144 7.781 7.730 1.00 78.69 82 THR A C 1
ATOM 654 O O . THR A 1 82 ? 0.790 7.165 8.583 1.00 78.69 82 THR A O 1
ATOM 657 N N . GLU A 1 83 ? 0.005 9.107 7.766 1.00 81.00 83 GLU A N 1
ATOM 658 C CA . GLU A 1 83 ? 0.562 9.957 8.818 1.00 81.00 83 GLU A CA 1
ATOM 659 C C . GLU A 1 83 ? -0.052 9.654 10.188 1.00 81.00 83 GLU A C 1
ATOM 661 O O . GLU A 1 83 ? 0.672 9.575 11.181 1.00 81.00 83 GLU A O 1
ATOM 666 N N . PHE A 1 84 ? -1.365 9.412 10.267 1.00 84.06 84 PHE A N 1
ATOM 667 C CA . PHE A 1 84 ? -2.016 9.000 11.512 1.00 84.06 84 PHE A CA 1
ATOM 668 C C . PHE A 1 84 ? -1.448 7.676 12.045 1.00 84.06 84 PHE A C 1
ATOM 670 O O . PHE A 1 84 ? -1.127 7.570 13.233 1.00 84.06 84 PHE A O 1
ATOM 677 N N . VAL A 1 85 ? -1.284 6.678 11.171 1.00 82.88 85 VAL A N 1
ATOM 678 C CA . VAL A 1 85 ? -0.702 5.371 11.509 1.00 82.88 85 VAL A CA 1
ATOM 679 C C . VAL A 1 85 ? 0.732 5.534 12.015 1.00 82.88 85 VAL A C 1
ATOM 681 O O . VAL A 1 85 ? 1.072 4.958 13.050 1.00 82.88 85 VAL A O 1
ATOM 684 N N . ALA A 1 86 ? 1.542 6.369 11.361 1.00 80.88 86 ALA A N 1
ATOM 685 C CA . ALA A 1 86 ? 2.904 6.668 11.799 1.00 80.88 86 ALA A CA 1
ATOM 686 C C . ALA A 1 86 ? 2.933 7.410 13.149 1.00 80.88 86 ALA A C 1
ATOM 688 O O . ALA A 1 86 ? 3.628 6.987 14.072 1.00 80.88 86 ALA A O 1
ATOM 689 N N . LYS A 1 87 ? 2.121 8.462 13.310 1.00 84.38 87 LYS A N 1
ATOM 690 C CA . LYS A 1 87 ? 2.048 9.294 14.525 1.00 84.38 87 LYS A CA 1
ATOM 691 C C . LYS A 1 87 ? 1.568 8.523 15.753 1.00 84.38 87 LYS A C 1
ATOM 693 O O . LYS A 1 87 ? 1.940 8.853 16.875 1.00 84.38 87 LYS A O 1
ATOM 698 N N . LYS A 1 88 ? 0.713 7.517 15.559 1.00 82.12 88 LYS A N 1
ATOM 699 C CA . LYS A 1 88 ? 0.219 6.630 16.624 1.00 82.12 88 LYS A CA 1
ATOM 700 C C . LYS A 1 88 ? 1.058 5.357 16.785 1.00 82.12 88 LYS A C 1
ATOM 702 O O . LYS A 1 88 ? 0.668 4.470 17.548 1.00 82.12 88 LYS A O 1
ATOM 707 N N . GLU A 1 89 ? 2.188 5.259 16.078 1.00 82.44 89 GLU A N 1
ATOM 708 C CA . GLU A 1 89 ? 3.094 4.104 16.077 1.00 82.44 89 GLU A CA 1
ATOM 709 C C . GLU A 1 89 ? 2.347 2.781 15.832 1.00 82.44 89 GLU A C 1
ATOM 711 O O . GLU A 1 89 ? 2.563 1.758 16.495 1.00 82.44 89 GLU A O 1
ATOM 716 N N . LEU A 1 90 ? 1.374 2.815 14.925 1.00 81.44 90 LEU A N 1
ATOM 717 C CA . LEU A 1 90 ? 0.556 1.668 14.571 1.00 81.44 90 LEU A CA 1
ATOM 718 C C . LEU A 1 90 ? 1.291 0.838 13.512 1.00 81.44 90 LEU A C 1
ATOM 720 O O . LEU A 1 90 ? 1.816 1.354 12.530 1.00 81.44 90 LEU A O 1
ATOM 724 N N . ASN A 1 91 ? 1.323 -0.480 13.702 1.00 80.31 91 ASN A N 1
ATOM 725 C CA . ASN A 1 91 ? 1.898 -1.391 12.726 1.00 80.31 91 ASN A CA 1
ATOM 726 C C . ASN A 1 91 ? 0.968 -1.488 11.509 1.00 80.31 91 ASN A C 1
ATOM 728 O O . ASN A 1 91 ? -0.159 -1.967 11.633 1.00 80.31 91 ASN A O 1
ATOM 732 N N . THR A 1 92 ? 1.459 -1.072 10.342 1.00 78.31 92 THR A N 1
ATOM 733 C CA . THR A 1 92 ? 0.721 -1.066 9.069 1.00 78.31 92 THR A CA 1
ATOM 734 C C . THR A 1 92 ? 0.139 -2.430 8.704 1.00 78.31 92 THR A C 1
ATOM 736 O O . THR A 1 92 ? -0.967 -2.495 8.175 1.00 78.31 92 THR A O 1
ATOM 739 N N . ILE A 1 93 ? 0.823 -3.527 9.044 1.00 79.44 93 ILE A N 1
ATOM 740 C CA . ILE A 1 93 ? 0.338 -4.892 8.802 1.00 79.44 93 ILE A CA 1
ATOM 741 C C . ILE A 1 93 ? -0.871 -5.197 9.692 1.00 79.44 93 ILE A C 1
ATOM 743 O O . ILE A 1 93 ? -1.880 -5.711 9.211 1.00 79.44 93 ILE A O 1
ATOM 747 N N . MET A 1 94 ? -0.800 -4.861 10.984 1.00 75.75 94 MET A N 1
ATOM 748 C CA . MET A 1 94 ? -1.925 -5.077 11.903 1.00 75.75 94 MET A CA 1
ATOM 749 C C . MET A 1 94 ? -3.105 -4.161 11.581 1.00 75.75 94 MET A C 1
ATOM 751 O O . MET A 1 94 ? -4.247 -4.606 11.620 1.00 75.75 94 MET A O 1
ATOM 755 N N . VAL A 1 95 ? -2.839 -2.917 11.181 1.00 81.88 95 VAL A N 1
ATOM 756 C CA . VAL A 1 95 ? -3.867 -1.995 10.685 1.00 81.88 95 VAL A CA 1
ATOM 757 C C . VAL A 1 95 ? -4.540 -2.565 9.435 1.00 81.88 95 VAL A C 1
ATOM 759 O O . VAL A 1 95 ? -5.763 -2.618 9.380 1.00 81.88 95 VAL A O 1
ATOM 762 N N . GLY A 1 96 ? -3.771 -3.087 8.475 1.00 78.94 96 GLY A N 1
ATOM 763 C CA . GLY A 1 96 ? -4.315 -3.766 7.296 1.00 78.94 96 GLY A CA 1
ATOM 764 C C . GLY A 1 96 ? -5.171 -4.989 7.646 1.00 78.94 96 GLY A C 1
ATOM 765 O O . GLY A 1 96 ? -6.221 -5.203 7.038 1.00 78.94 96 GLY A O 1
ATOM 766 N N . ASN A 1 97 ? -4.780 -5.759 8.667 1.00 79.88 97 ASN A N 1
ATOM 767 C CA . ASN A 1 97 ? -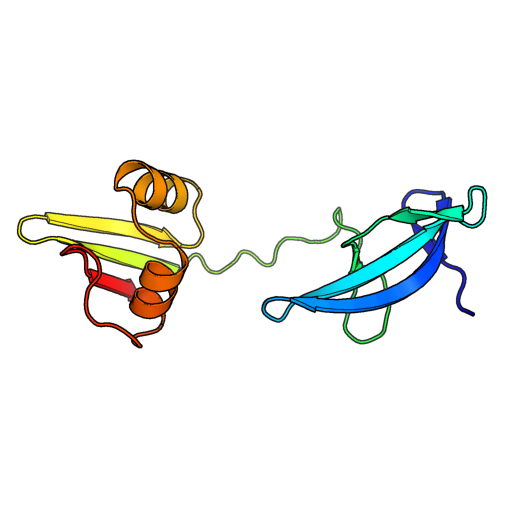5.592 -6.861 9.189 1.00 79.88 97 ASN A CA 1
ATOM 768 C C . ASN A 1 97 ? -6.894 -6.371 9.834 1.00 79.88 97 ASN A C 1
ATOM 770 O O . ASN A 1 97 ? -7.920 -7.033 9.669 1.00 79.88 97 ASN A O 1
ATOM 774 N N . CYS A 1 98 ? -6.873 -5.228 10.526 1.00 84.06 98 CYS A N 1
ATOM 775 C CA . CYS A 1 98 ? -8.079 -4.613 11.074 1.00 84.06 98 CYS A CA 1
ATOM 776 C C . CYS A 1 98 ? -9.036 -4.140 9.984 1.00 84.06 98 CYS A C 1
ATOM 778 O O . CYS A 1 98 ? -10.202 -4.514 9.997 1.00 84.06 98 CYS A O 1
ATOM 780 N N . ILE A 1 99 ? -8.517 -3.417 8.993 1.00 82.81 99 ILE A N 1
ATOM 781 C CA . ILE A 1 99 ? -9.273 -2.955 7.823 1.00 82.81 99 ILE A CA 1
ATOM 782 C C . ILE A 1 99 ? -9.891 -4.142 7.063 1.00 82.81 99 ILE A C 1
ATOM 784 O O . ILE A 1 99 ? -11.030 -4.077 6.611 1.00 82.81 99 ILE A O 1
ATOM 788 N N . SER A 1 100 ? -9.160 -5.258 6.963 1.00 79.31 100 SER A N 1
ATOM 789 C CA . SER A 1 100 ? -9.626 -6.491 6.309 1.00 79.31 100 SER A CA 1
ATOM 790 C C . SER A 1 100 ? -10.588 -7.332 7.166 1.00 79.31 100 SER A C 1
ATOM 792 O O . SER A 1 100 ? -10.951 -8.433 6.755 1.00 79.31 100 SER A O 1
ATOM 794 N N . GLY A 1 101 ? -10.938 -6.890 8.381 1.00 79.94 101 GLY A N 1
ATOM 795 C CA . GLY A 1 101 ? -11.817 -7.616 9.307 1.00 79.94 101 GLY A CA 1
ATOM 796 C C . GLY A 1 101 ? -11.202 -8.866 9.953 1.00 79.94 101 GLY A C 1
ATOM 797 O O . GLY A 1 101 ? -11.887 -9.585 10.677 1.00 79.94 101 GLY A O 1
ATOM 798 N N . LYS A 1 102 ? -9.908 -9.139 9.734 1.00 76.94 102 LYS A N 1
ATOM 799 C CA . LYS A 1 102 ? -9.195 -10.278 10.346 1.00 76.94 102 LYS A CA 1
ATOM 800 C C . LYS A 1 102 ? -8.894 -10.052 11.827 1.00 76.94 102 LYS A C 1
ATOM 802 O O . LYS A 1 102 ? -8.646 -11.007 12.557 1.00 76.94 102 LYS A O 1
ATOM 807 N N . GLN A 1 103 ? -8.892 -8.797 12.266 1.00 79.56 103 GLN A N 1
ATOM 808 C CA . GLN A 1 103 ? -8.598 -8.401 13.637 1.00 79.56 103 GLN A CA 1
ATOM 809 C C . GLN A 1 103 ? -9.552 -7.279 14.058 1.00 79.56 103 GLN A C 1
ATOM 811 O O . GLN A 1 103 ? -9.707 -6.304 13.338 1.00 79.56 103 GLN A O 1
ATOM 816 N N . LYS A 1 104 ? -10.196 -7.387 15.225 1.00 80.25 104 LYS A N 1
ATOM 817 C CA . LYS A 1 104 ? -11.213 -6.398 15.639 1.00 80.25 104 LYS A CA 1
ATOM 818 C C . LYS A 1 104 ? -10.614 -5.033 15.982 1.00 80.25 104 LYS A C 1
ATOM 820 O O . LYS A 1 104 ? -11.162 -4.009 15.596 1.00 80.25 104 LYS A O 1
ATOM 825 N N . THR A 1 105 ? -9.497 -5.023 16.709 1.00 85.50 105 THR A N 1
ATOM 826 C CA . THR A 1 105 ? -8.854 -3.794 17.185 1.00 85.50 105 THR A CA 1
ATOM 827 C C . THR A 1 105 ? -7.332 -3.917 17.175 1.00 85.50 105 THR A C 1
ATOM 829 O O . THR A 1 105 ? -6.773 -5.007 17.327 1.00 85.50 105 THR A O 1
ATOM 832 N N . HIS A 1 106 ? -6.649 -2.784 17.025 1.00 83.25 106 HIS A N 1
ATOM 833 C CA . HIS A 1 106 ? -5.198 -2.670 17.153 1.00 83.25 106 HIS A CA 1
ATOM 834 C C . HIS A 1 106 ? -4.839 -1.448 18.000 1.00 83.25 106 HIS A C 1
ATOM 836 O O . HIS A 1 106 ? -5.264 -0.336 17.696 1.00 83.25 106 HIS A O 1
ATOM 842 N N . LYS A 1 107 ? -4.088 -1.653 19.092 1.00 81.88 107 LYS A N 1
ATOM 843 C CA . LYS A 1 107 ? -3.749 -0.613 20.090 1.00 81.88 107 LYS A CA 1
ATOM 844 C C . LYS A 1 107 ? -4.956 0.230 20.563 1.00 81.88 107 LYS A C 1
ATOM 846 O O . LYS A 1 107 ? -4.830 1.427 20.793 1.00 81.88 107 LYS A O 1
ATOM 851 N N . GLY A 1 108 ? -6.133 -0.387 20.692 1.00 82.44 108 GLY A N 1
ATOM 852 C CA . GLY A 1 108 ? -7.360 0.303 21.116 1.00 82.44 108 GLY A CA 1
ATOM 853 C C . GLY A 1 108 ? -8.083 1.089 20.015 1.00 82.44 108 GLY A C 1
ATOM 854 O O . GLY A 1 108 ? -9.098 1.715 20.304 1.00 82.44 108 GLY A O 1
ATOM 855 N N . TYR A 1 109 ? -7.606 1.022 18.768 1.00 84.19 109 TYR A N 1
ATOM 856 C CA . TYR A 1 109 ? -8.275 1.585 17.597 1.00 84.19 109 TYR A CA 1
ATOM 857 C C . TYR A 1 109 ? -8.967 0.482 16.791 1.00 84.19 109 TYR A C 1
ATOM 859 O O . TYR A 1 109 ? -8.404 -0.592 16.571 1.00 84.19 109 TYR A O 1
ATOM 867 N N . SER A 1 110 ? -10.184 0.760 16.341 1.00 85.06 110 SER A N 1
ATOM 868 C CA . SER A 1 110 ? -10.957 -0.081 15.423 1.00 85.06 110 SER A CA 1
ATOM 869 C C . SER A 1 110 ? -10.984 0.593 14.060 1.00 85.06 110 SER A C 1
ATOM 871 O O . SER A 1 110 ? -11.178 1.806 14.001 1.00 85.06 110 SER A O 1
ATOM 873 N N . PHE A 1 111 ? -10.797 -0.174 12.990 1.00 85.62 111 PHE A N 1
ATOM 874 C CA . PHE A 1 111 ? -10.730 0.336 11.622 1.00 85.62 111 PHE A CA 1
ATOM 875 C C . PHE A 1 111 ? -11.825 -0.339 10.804 1.00 85.62 111 PHE A C 1
ATOM 877 O O . PHE A 1 111 ? -11.812 -1.558 10.666 1.00 85.62 111 PHE A O 1
ATOM 884 N N . GLU A 1 112 ? -12.764 0.441 10.281 1.00 82.75 112 GLU A N 1
ATOM 885 C CA . GLU A 1 112 ? -13.907 -0.065 9.523 1.00 82.75 112 GLU A CA 1
ATOM 886 C C . GLU A 1 112 ? -14.028 0.689 8.198 1.00 82.75 112 GLU A C 1
ATOM 888 O O . GLU A 1 112 ? -14.108 1.918 8.182 1.00 82.75 112 GLU A O 1
ATOM 893 N N . LEU A 1 113 ? -14.008 -0.041 7.080 1.00 81.56 113 LEU A N 1
ATOM 894 C CA . LEU A 1 113 ? -14.255 0.530 5.756 1.00 81.56 113 LEU A CA 1
ATOM 895 C C . LEU A 1 113 ? -15.752 0.788 5.582 1.00 81.56 113 LEU A C 1
ATOM 897 O O . LEU A 1 113 ? -16.553 -0.146 5.569 1.00 81.56 113 LEU A O 1
ATOM 901 N N . ILE A 1 114 ? -16.105 2.056 5.416 1.00 76.31 114 ILE A N 1
ATOM 902 C CA . ILE A 1 114 ? -17.429 2.524 5.027 1.00 76.31 114 ILE A CA 1
ATOM 903 C C . ILE A 1 114 ? -17.414 2.702 3.507 1.00 76.31 114 ILE A C 1
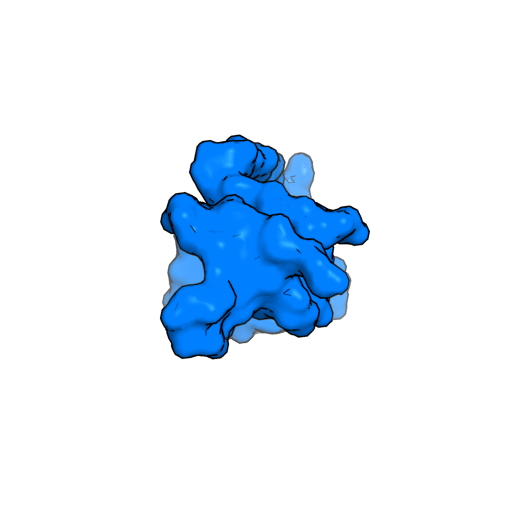ATOM 905 O O . ILE A 1 114 ? -16.672 3.536 2.980 1.00 76.31 114 ILE A O 1
ATOM 909 N N . LYS A 1 115 ? -18.228 1.892 2.830 1.00 61.62 115 LYS A N 1
ATOM 910 C CA . LYS A 1 115 ? -18.526 2.018 1.400 1.00 61.62 115 LYS A CA 1
ATOM 911 C C . LYS A 1 115 ? -19.644 3.022 1.161 1.00 61.62 115 LYS A C 1
ATOM 913 O O . LYS A 1 115 ? -20.569 3.062 2.004 1.00 61.62 115 LYS A O 1
#